Protein AF-A0A524JEM6-F1 (afdb_monomer)

Structure (mmCIF, N/CA/C/O backbone):
data_AF-A0A524JEM6-F1
#
_entry.id   AF-A0A524JEM6-F1
#
loop_
_atom_site.group_PDB
_atom_site.id
_atom_site.type_symbol
_atom_site.label_atom_id
_atom_site.label_alt_id
_atom_site.label_comp_id
_atom_site.label_asym_id
_atom_site.label_entity_id
_atom_site.label_seq_id
_atom_site.pdbx_PDB_ins_code
_atom_site.Cartn_x
_atom_site.Cartn_y
_atom_site.Cartn_z
_atom_site.occupancy
_atom_site.B_iso_or_equiv
_atom_site.auth_seq_id
_atom_site.auth_comp_id
_atom_site.auth_asym_id
_atom_site.auth_atom_id
_atom_site.pdbx_PDB_model_num
ATOM 1 N N . MET A 1 1 ? 14.450 4.740 16.822 1.00 34.38 1 MET A N 1
ATOM 2 C CA . MET A 1 1 ? 13.465 5.847 16.808 1.00 34.38 1 MET A CA 1
ATOM 3 C C . MET A 1 1 ? 12.101 5.191 16.650 1.00 34.38 1 MET A C 1
ATOM 5 O O . MET A 1 1 ? 12.092 3.988 16.485 1.00 34.38 1 MET A O 1
ATOM 9 N N . ALA A 1 2 ? 10.989 5.895 16.834 1.00 38.41 2 ALA A N 1
ATOM 10 C CA . ALA A 1 2 ? 9.664 5.333 16.546 1.00 38.41 2 ALA A CA 1
ATOM 11 C C . ALA A 1 2 ? 9.194 5.876 15.192 1.00 38.41 2 ALA A C 1
ATOM 13 O O . ALA A 1 2 ? 9.600 6.992 14.844 1.00 38.41 2 ALA A O 1
ATOM 14 N N . ALA A 1 3 ? 8.341 5.133 14.478 1.00 53.25 3 ALA A N 1
ATOM 15 C CA . ALA A 1 3 ? 7.704 5.595 13.246 1.00 53.25 3 ALA A CA 1
ATOM 16 C C . ALA A 1 3 ? 7.176 7.030 13.408 1.00 53.25 3 ALA A C 1
ATOM 18 O O . ALA A 1 3 ? 6.452 7.341 14.361 1.00 53.25 3 ALA A O 1
ATOM 19 N N . SER A 1 4 ? 7.543 7.923 12.487 1.00 54.88 4 SER A N 1
ATOM 20 C CA . SER A 1 4 ? 7.101 9.325 12.532 1.00 54.88 4 SER A CA 1
ATOM 21 C C . SER A 1 4 ? 5.617 9.492 12.166 1.00 54.88 4 SER A C 1
ATOM 23 O O . SER A 1 4 ? 5.011 10.524 12.467 1.00 54.88 4 SER A O 1
ATOM 25 N N . PHE A 1 5 ? 5.015 8.453 11.578 1.00 61.34 5 PHE A N 1
ATOM 26 C CA . PHE A 1 5 ? 3.634 8.402 11.120 1.00 61.34 5 PHE A CA 1
ATOM 27 C C . PHE A 1 5 ? 2.925 7.164 11.704 1.00 61.34 5 PHE A C 1
ATOM 29 O O . PHE A 1 5 ? 3.399 6.049 11.545 1.00 61.34 5 PHE A O 1
ATOM 36 N N . MET A 1 6 ? 1.794 7.372 12.396 1.00 70.25 6 MET A N 1
ATOM 37 C CA . MET A 1 6 ? 0.945 6.327 13.011 1.00 70.25 6 MET A CA 1
ATOM 38 C C . MET A 1 6 ? 1.686 5.313 13.923 1.00 70.25 6 MET A C 1
ATOM 40 O O . MET A 1 6 ? 1.649 4.108 13.671 1.00 70.25 6 MET A O 1
ATOM 44 N N . PRO A 1 7 ? 2.334 5.764 15.016 1.00 76.19 7 PRO A N 1
ATOM 45 C CA . PRO A 1 7 ? 3.053 4.863 15.917 1.00 76.19 7 PRO A CA 1
ATOM 46 C C . PRO A 1 7 ? 2.109 3.828 16.548 1.00 76.19 7 PRO A C 1
ATOM 48 O O . PRO A 1 7 ? 1.066 4.185 17.090 1.00 76.19 7 PRO A O 1
ATOM 51 N N . GLY A 1 8 ? 2.500 2.551 16.508 1.00 85.56 8 GLY A N 1
ATOM 52 C CA . GLY A 1 8 ? 1.722 1.436 17.066 1.00 85.56 8 GLY A CA 1
ATOM 53 C C . GLY A 1 8 ? 0.612 0.894 16.157 1.00 85.56 8 GLY A C 1
ATOM 54 O O . GLY A 1 8 ? -0.061 -0.062 16.540 1.00 85.56 8 GLY A O 1
ATOM 55 N N . VAL A 1 9 ? 0.443 1.459 14.957 1.00 92.06 9 VAL A N 1
ATOM 56 C CA . VAL A 1 9 ? -0.561 1.026 13.980 1.00 92.06 9 VAL A CA 1
ATOM 57 C C . VAL A 1 9 ? 0.072 0.092 12.952 1.00 92.06 9 VAL A C 1
ATOM 59 O O . VAL A 1 9 ? 1.096 0.401 12.350 1.00 92.06 9 VAL A O 1
ATOM 62 N N . TRP A 1 10 ? -0.569 -1.044 12.704 1.00 94.69 10 TRP A N 1
ATOM 63 C CA . TRP A 1 10 ? -0.200 -1.964 11.638 1.00 94.69 10 TRP A CA 1
ATOM 64 C C . TRP A 1 10 ? -0.613 -1.410 10.273 1.00 94.69 10 TRP A C 1
ATOM 66 O O . TRP A 1 10 ? -1.773 -1.046 10.038 1.00 94.69 10 TRP A O 1
ATOM 76 N N . VAL A 1 11 ? 0.352 -1.412 9.358 1.00 94.81 11 VAL A N 1
ATOM 77 C CA . VAL A 1 11 ? 0.222 -1.013 7.955 1.00 94.81 11 VAL A CA 1
ATOM 78 C C . VAL A 1 11 ? 0.961 -2.007 7.059 1.00 94.81 11 VAL A C 1
ATOM 80 O O . VAL A 1 11 ? 1.672 -2.886 7.546 1.00 94.81 11 VAL A O 1
ATOM 83 N N . PHE A 1 12 ? 0.776 -1.890 5.745 1.00 95.31 12 PHE A N 1
ATOM 84 C CA . PHE A 1 12 ? 1.701 -2.506 4.793 1.00 95.31 12 PHE A CA 1
ATOM 85 C C . PHE A 1 12 ? 2.968 -1.650 4.694 1.00 95.31 12 PHE A C 1
ATOM 87 O O . PHE A 1 12 ? 2.860 -0.432 4.825 1.00 95.31 12 PHE A O 1
ATOM 94 N N . ALA A 1 13 ? 4.117 -2.283 4.445 1.00 94.00 13 ALA A N 1
ATOM 95 C CA . ALA A 1 13 ? 5.377 -1.578 4.215 1.00 94.00 13 ALA A CA 1
ATOM 96 C C . ALA A 1 13 ? 5.253 -0.591 3.047 1.00 94.00 13 ALA A C 1
ATOM 98 O O . ALA A 1 13 ? 4.564 -0.881 2.055 1.00 94.00 13 ALA A O 1
ATOM 99 N N . GLY A 1 14 ? 5.906 0.559 3.163 1.00 94.06 14 GLY A N 1
ATOM 100 C CA . GLY A 1 14 ? 5.851 1.594 2.144 1.00 94.06 14 GLY A CA 1
ATOM 101 C C . GLY A 1 14 ? 6.157 2.989 2.668 1.00 94.06 14 GLY A C 1
ATOM 102 O O . GLY A 1 14 ? 5.812 3.344 3.788 1.00 94.06 14 GLY A O 1
ATOM 103 N N . GLY A 1 15 ? 6.662 3.827 1.769 1.00 93.69 15 GLY A N 1
ATOM 104 C CA . GLY A 1 15 ? 7.081 5.182 2.084 1.00 93.69 15 GLY A CA 1
ATOM 105 C C . GLY A 1 15 ? 6.940 6.134 0.902 1.00 93.69 15 GLY A C 1
ATOM 106 O O . GLY A 1 15 ? 6.074 5.980 0.030 1.00 93.69 15 GLY A O 1
ATOM 107 N N . VAL A 1 16 ? 7.754 7.183 0.920 1.00 95.88 16 VAL A N 1
ATOM 108 C CA . VAL A 1 16 ? 7.733 8.238 -0.096 1.00 95.88 16 VAL A CA 1
ATOM 109 C C . VAL A 1 16 ? 8.520 7.813 -1.334 1.00 95.88 16 VAL A C 1
ATOM 111 O O . VAL A 1 16 ? 9.469 7.044 -1.257 1.00 95.88 16 VAL A O 1
ATOM 114 N N . VAL A 1 17 ? 8.118 8.322 -2.499 1.00 98.00 17 VAL A N 1
ATOM 115 C CA . VAL A 1 17 ? 8.918 8.165 -3.719 1.00 98.00 17 VAL A CA 1
ATOM 116 C C . VAL A 1 17 ? 10.091 9.137 -3.647 1.00 98.00 17 VAL A C 1
ATOM 118 O O . VAL A 1 17 ? 9.886 10.356 -3.668 1.00 98.00 17 VAL A O 1
ATOM 121 N N . ASP A 1 18 ? 11.301 8.597 -3.600 1.00 98.06 18 ASP A N 1
ATOM 122 C CA . ASP A 1 18 ? 12.529 9.368 -3.468 1.00 98.06 18 ASP A CA 1
ATOM 123 C C . ASP A 1 18 ? 13.088 9.812 -4.832 1.00 98.06 18 ASP A C 1
ATOM 125 O O . ASP A 1 18 ? 12.753 9.242 -5.881 1.00 98.06 18 ASP A O 1
ATOM 129 N N . PRO A 1 19 ? 13.962 10.839 -4.870 1.00 98.25 19 PRO A N 1
ATOM 130 C CA . PRO A 1 19 ? 14.626 11.268 -6.101 1.00 98.25 19 PRO A CA 1
ATOM 131 C C . PRO A 1 19 ? 15.351 10.132 -6.837 1.00 98.25 19 PRO A C 1
ATOM 133 O O . PRO A 1 19 ? 15.393 10.123 -8.070 1.00 98.25 19 PRO A O 1
ATOM 136 N N . GLU A 1 20 ? 15.906 9.174 -6.099 1.00 97.94 20 GLU A N 1
ATOM 137 C CA . GLU A 1 20 ? 16.569 7.978 -6.608 1.00 97.94 20 GLU A CA 1
ATOM 138 C C . GLU A 1 20 ? 15.591 7.051 -7.343 1.00 97.94 20 GLU A C 1
ATOM 140 O O . GLU A 1 20 ? 15.919 6.562 -8.428 1.00 97.94 20 GLU A O 1
ATOM 145 N N . ASP A 1 21 ? 14.373 6.878 -6.821 1.00 98.31 21 ASP A N 1
ATOM 146 C CA . ASP A 1 21 ? 13.321 6.084 -7.465 1.00 98.31 21 ASP A C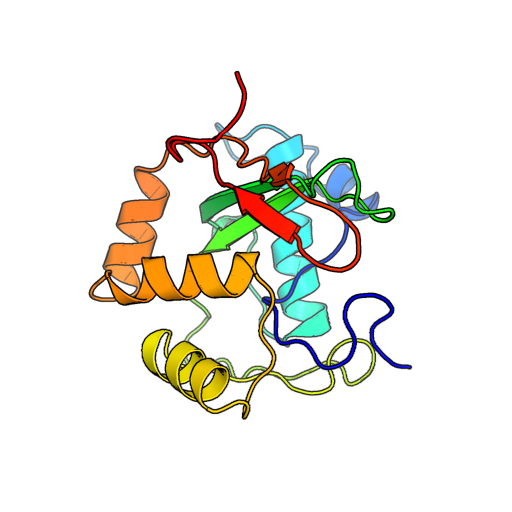A 1
ATOM 147 C C . ASP A 1 21 ? 12.879 6.742 -8.780 1.00 98.31 21 ASP A C 1
ATOM 149 O O . ASP A 1 21 ? 12.715 6.078 -9.807 1.00 98.31 21 ASP A O 1
ATOM 153 N N . ILE A 1 22 ? 12.758 8.075 -8.776 1.00 98.06 22 ILE A N 1
ATOM 154 C 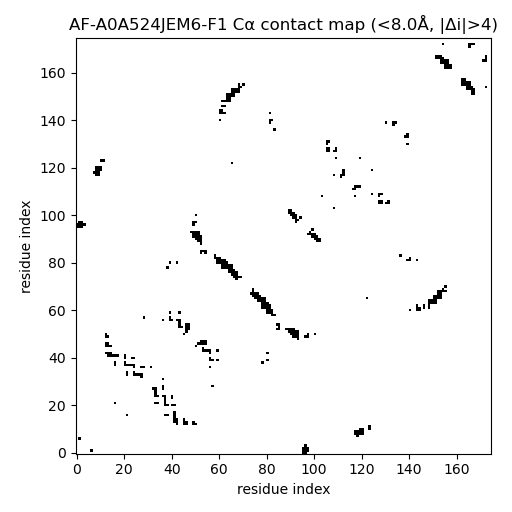CA . ILE A 1 22 ? 12.429 8.874 -9.965 1.00 98.06 22 ILE A CA 1
ATOM 155 C C . ILE A 1 22 ? 13.537 8.760 -11.017 1.00 98.06 22 ILE A C 1
ATOM 157 O O . ILE A 1 22 ? 13.256 8.575 -12.203 1.00 98.06 22 ILE A O 1
ATOM 161 N N . ALA A 1 23 ? 14.804 8.853 -10.607 1.00 97.31 23 ALA A N 1
ATOM 162 C CA . ALA A 1 23 ? 15.942 8.710 -11.511 1.00 97.31 23 ALA A CA 1
ATOM 163 C C . ALA A 1 23 ? 16.017 7.292 -12.109 1.00 97.31 23 ALA A C 1
ATOM 165 O O . ALA A 1 23 ? 16.244 7.130 -13.317 1.00 97.31 23 ALA A O 1
ATOM 166 N N . GLY A 1 24 ? 15.763 6.272 -11.282 1.00 96.19 24 GLY A N 1
ATOM 167 C CA . GLY A 1 24 ? 15.652 4.872 -11.691 1.00 96.19 24 GLY A CA 1
ATOM 168 C C . GLY A 1 24 ? 14.492 4.605 -12.653 1.00 96.19 24 GLY A C 1
ATOM 169 O O . GLY A 1 24 ? 14.534 3.640 -13.417 1.00 96.19 24 GLY A O 1
ATOM 170 N N . ALA A 1 25 ? 13.494 5.491 -12.691 1.00 97.19 25 ALA A N 1
ATOM 171 C CA . ALA A 1 25 ? 12.321 5.349 -13.540 1.00 97.19 25 ALA A CA 1
ATOM 172 C C . ALA A 1 25 ? 12.466 5.916 -14.968 1.00 97.19 25 ALA A C 1
ATOM 174 O O . ALA A 1 25 ? 11.483 5.992 -15.706 1.00 97.19 25 ALA A O 1
ATOM 175 N N . SER A 1 26 ? 13.678 6.307 -15.375 1.00 95.19 26 SER A N 1
ATOM 176 C CA . SER A 1 26 ? 13.947 6.943 -16.677 1.00 95.19 26 SER A CA 1
ATOM 177 C C . SER A 1 26 ? 13.724 6.048 -17.908 1.00 95.19 26 SER A C 1
ATOM 179 O O . SER A 1 26 ? 13.507 6.578 -18.998 1.00 95.19 26 SER A O 1
ATOM 181 N N . ASP A 1 27 ? 13.733 4.722 -17.745 1.00 94.19 27 ASP A N 1
ATOM 182 C CA . ASP A 1 27 ? 13.433 3.738 -18.798 1.00 94.19 27 ASP A CA 1
ATOM 183 C C . ASP A 1 27 ? 12.423 2.692 -18.282 1.00 94.19 27 ASP A C 1
ATOM 185 O O . ASP A 1 27 ? 12.812 1.615 -17.816 1.00 94.19 27 ASP A O 1
ATOM 189 N N . PRO A 1 28 ? 11.115 3.017 -18.260 1.00 96.56 28 PRO A N 1
ATOM 190 C CA . PRO A 1 28 ? 10.107 2.125 -17.707 1.00 96.56 28 PRO A CA 1
ATOM 191 C C . PRO A 1 28 ? 9.827 0.922 -18.624 1.00 96.56 28 PRO A C 1
ATOM 193 O O . PRO A 1 28 ? 9.929 1.022 -19.853 1.00 96.56 28 PRO A O 1
ATOM 196 N N . PRO A 1 29 ? 9.379 -0.220 -18.064 1.00 96.06 29 PRO A N 1
ATOM 197 C CA . PRO A 1 29 ? 8.867 -1.326 -18.860 1.00 96.06 29 PRO A CA 1
ATOM 198 C C . PRO A 1 29 ? 7.774 -0.864 -19.829 1.00 96.06 29 PRO A C 1
ATOM 200 O O . PRO A 1 29 ? 6.956 0.003 -19.516 1.00 96.06 29 PRO A O 1
ATOM 203 N N . ARG A 1 30 ? 7.721 -1.484 -21.013 1.00 95.19 30 ARG A N 1
ATOM 204 C CA . ARG A 1 30 ? 6.749 -1.136 -22.060 1.00 95.19 30 ARG A CA 1
ATOM 205 C C . ARG A 1 30 ? 5.322 -1.074 -21.500 1.00 95.19 30 ARG A C 1
ATOM 207 O O . ARG A 1 30 ? 4.805 -2.074 -21.011 1.00 95.19 30 ARG A O 1
ATOM 214 N N . GLY A 1 31 ? 4.664 0.065 -21.708 1.00 91.69 31 GLY A N 1
ATOM 215 C CA . GLY A 1 31 ? 3.269 0.280 -21.316 1.00 91.69 31 GLY A CA 1
ATOM 216 C C . GLY A 1 31 ? 3.083 0.778 -19.883 1.00 91.69 31 GLY A C 1
ATOM 217 O O . GLY A 1 31 ? 1.940 0.909 -19.457 1.00 91.69 31 GLY A O 1
ATOM 218 N N . LEU A 1 32 ? 4.168 1.061 -19.157 1.00 94.44 32 LEU A N 1
ATOM 219 C CA . LEU A 1 32 ? 4.128 1.784 -17.891 1.00 94.44 32 LEU A CA 1
ATOM 220 C C . LEU A 1 32 ? 4.626 3.214 -18.083 1.00 94.44 32 LEU A C 1
ATOM 222 O O . LEU A 1 32 ? 5.628 3.455 -18.754 1.00 94.44 32 LEU A O 1
ATOM 226 N N . GLU A 1 33 ? 3.923 4.153 -17.460 1.00 96.31 33 GLU A N 1
ATOM 227 C CA . GLU A 1 33 ? 4.371 5.538 -17.365 1.00 96.31 33 GLU A CA 1
ATOM 228 C C . GLU A 1 33 ? 5.525 5.649 -16.352 1.00 96.31 33 GLU A C 1
ATOM 230 O O . GLU A 1 33 ? 5.511 4.929 -15.347 1.00 96.31 33 GLU A O 1
ATOM 235 N N . PRO A 1 34 ? 6.495 6.565 -16.550 1.00 97.56 34 PRO A N 1
ATOM 236 C CA . PRO A 1 34 ? 7.618 6.754 -15.624 1.00 97.56 34 PRO A CA 1
ATOM 237 C C . PRO A 1 34 ? 7.183 6.988 -14.174 1.00 97.56 34 PRO A C 1
ATOM 239 O O . PRO A 1 34 ? 7.797 6.479 -13.246 1.00 97.56 34 PRO A O 1
ATOM 242 N N . ASP A 1 35 ? 6.087 7.717 -13.977 1.00 97.12 35 ASP A N 1
ATOM 243 C CA . ASP A 1 35 ? 5.538 8.002 -12.653 1.00 97.12 35 ASP A CA 1
ATOM 244 C C . ASP A 1 35 ? 5.046 6.729 -11.936 1.00 97.12 35 ASP A C 1
ATOM 246 O O . ASP A 1 35 ? 5.416 6.477 -10.793 1.00 97.12 35 ASP A O 1
ATOM 250 N N . GLU A 1 36 ? 4.287 5.867 -12.617 1.00 97.25 36 GLU A N 1
ATOM 251 C CA . GLU A 1 36 ? 3.892 4.557 -12.077 1.00 97.25 36 GLU A CA 1
ATOM 252 C C . GLU A 1 36 ? 5.108 3.669 -11.804 1.00 97.25 36 GLU A C 1
ATOM 254 O O . GLU A 1 36 ? 5.149 2.946 -10.808 1.00 97.25 36 GLU A O 1
ATOM 259 N N . TRP A 1 37 ? 6.116 3.736 -12.669 1.00 98.25 37 TRP A N 1
ATOM 260 C CA . TRP A 1 37 ? 7.329 2.956 -12.494 1.00 98.25 37 TRP A CA 1
ATOM 261 C C . TRP A 1 37 ? 8.148 3.407 -11.277 1.00 98.25 37 TRP A C 1
ATOM 263 O O . TRP A 1 37 ? 8.567 2.555 -10.496 1.00 98.25 37 TRP A O 1
ATOM 273 N N . ALA A 1 38 ? 8.275 4.715 -11.041 1.00 98.50 38 ALA A N 1
ATOM 274 C CA . ALA A 1 38 ? 8.920 5.261 -9.846 1.00 98.50 38 ALA A CA 1
ATOM 275 C C . ALA A 1 38 ? 8.225 4.790 -8.559 1.00 98.50 38 ALA A C 1
ATOM 277 O O . ALA A 1 38 ? 8.890 4.358 -7.623 1.00 98.50 38 ALA A O 1
ATOM 278 N N . HIS A 1 39 ? 6.888 4.772 -8.532 1.00 98.50 39 HIS A N 1
ATOM 279 C CA . HIS A 1 39 ? 6.151 4.284 -7.362 1.00 98.50 39 HIS A CA 1
ATOM 280 C C . HIS A 1 39 ? 6.340 2.780 -7.118 1.00 98.50 39 HIS A C 1
ATOM 282 O O . HIS A 1 39 ? 6.300 2.342 -5.971 1.00 98.50 39 HIS A O 1
ATOM 288 N N . ARG A 1 40 ? 6.533 1.970 -8.167 1.00 98.50 40 ARG A N 1
ATOM 289 C CA . ARG A 1 40 ? 6.864 0.547 -7.993 1.00 98.50 40 ARG A CA 1
ATOM 290 C C . ARG A 1 40 ? 8.289 0.348 -7.497 1.00 98.50 40 ARG A C 1
ATOM 292 O O . ARG A 1 40 ? 8.509 -0.556 -6.699 1.00 98.50 40 ARG A O 1
ATOM 299 N N . ILE A 1 41 ? 9.239 1.159 -7.967 1.00 98.62 41 ILE A N 1
ATOM 300 C CA . ILE A 1 41 ? 10.616 1.133 -7.459 1.00 98.62 41 ILE A CA 1
ATOM 301 C C . ILE A 1 41 ? 10.605 1.468 -5.966 1.00 98.62 41 ILE A C 1
ATOM 303 O O . ILE A 1 41 ? 11.095 0.660 -5.184 1.00 98.62 41 ILE A O 1
ATOM 307 N N . ALA A 1 42 ? 9.939 2.562 -5.583 1.00 98.56 42 ALA A N 1
ATOM 308 C CA . ALA A 1 42 ? 9.769 2.953 -4.187 1.00 98.56 42 ALA A CA 1
ATOM 309 C C . ALA A 1 42 ? 9.116 1.832 -3.364 1.00 98.56 42 ALA A C 1
ATOM 311 O O . ALA A 1 42 ? 9.683 1.372 -2.386 1.00 98.56 42 ALA A O 1
ATOM 312 N N . GLY A 1 43 ? 7.968 1.298 -3.799 1.00 98.19 43 GLY A N 1
ATOM 313 C CA . GLY A 1 43 ?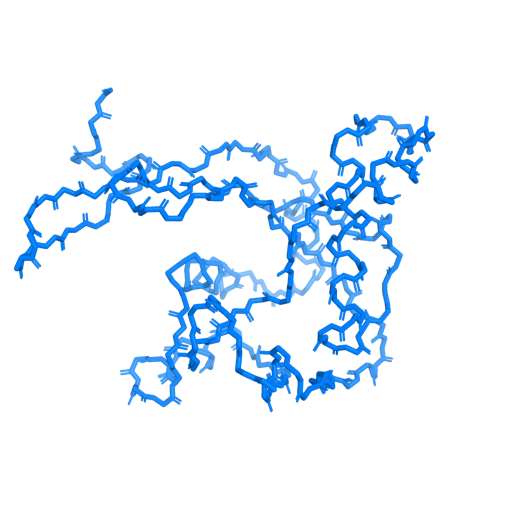 7.275 0.239 -3.057 1.00 98.19 43 GLY A CA 1
ATOM 314 C C . GLY A 1 43 ? 8.097 -1.045 -2.876 1.00 98.19 43 GLY A C 1
ATOM 315 O O . GLY A 1 43 ? 7.967 -1.715 -1.856 1.00 98.19 43 GLY A O 1
ATOM 316 N N . ALA A 1 44 ? 8.945 -1.397 -3.845 1.00 98.31 44 ALA A N 1
ATOM 317 C CA . ALA A 1 44 ? 9.849 -2.538 -3.721 1.00 98.31 44 ALA A CA 1
ATOM 318 C C . ALA A 1 44 ? 11.025 -2.249 -2.776 1.00 98.31 44 ALA A C 1
ATOM 320 O O . ALA A 1 44 ? 11.374 -3.117 -1.979 1.00 98.31 44 ALA A O 1
ATOM 321 N N . ARG A 1 45 ? 11.607 -1.044 -2.858 1.00 98.19 45 ARG A N 1
ATOM 322 C CA . ARG A 1 45 ? 12.677 -0.577 -1.968 1.00 98.19 45 ARG A CA 1
ATOM 323 C C . ARG A 1 45 ? 12.206 -0.578 -0.515 1.00 98.19 45 ARG A C 1
ATOM 325 O O . ARG A 1 45 ? 12.817 -1.246 0.307 1.00 98.19 45 ARG A O 1
ATOM 332 N N . GLU A 1 46 ? 11.085 0.078 -0.238 1.00 97.31 46 GLU A N 1
ATOM 333 C CA . GLU A 1 46 ? 10.513 0.202 1.110 1.00 97.31 46 GLU A CA 1
ATOM 334 C C . GLU A 1 46 ? 10.155 -1.167 1.704 1.00 97.31 46 GLU A C 1
ATOM 336 O O . GLU A 1 46 ? 10.410 -1.440 2.871 1.00 97.31 46 GLU A O 1
ATOM 341 N N . LEU A 1 47 ? 9.633 -2.097 0.892 1.00 96.62 47 LEU A N 1
ATOM 342 C CA . LEU A 1 47 ? 9.373 -3.464 1.353 1.00 96.62 47 LEU A CA 1
ATOM 343 C C . LEU A 1 47 ? 10.660 -4.204 1.771 1.00 96.62 47 LEU A C 1
ATOM 345 O O . LEU A 1 47 ? 10.629 -5.004 2.713 1.00 96.62 47 LEU A O 1
ATOM 349 N N . GLY A 1 48 ? 11.770 -3.960 1.073 1.00 96.38 48 GLY A N 1
ATOM 350 C CA . GLY A 1 48 ? 13.085 -4.488 1.433 1.00 96.38 48 GLY A CA 1
ATOM 351 C C . GLY A 1 48 ? 13.636 -3.836 2.700 1.00 96.38 48 GLY A C 1
ATOM 352 O O . GLY A 1 48 ? 14.050 -4.543 3.617 1.00 96.38 48 GLY A O 1
ATOM 353 N N . GLU A 1 49 ? 13.587 -2.504 2.768 1.00 94.94 49 GLU A N 1
ATOM 354 C CA . GLU A 1 49 ? 14.114 -1.697 3.873 1.00 94.94 49 GLU A CA 1
ATOM 355 C C . GLU A 1 49 ? 13.357 -1.946 5.183 1.00 94.94 49 GLU A C 1
ATOM 357 O O . GLU A 1 49 ? 13.990 -2.247 6.192 1.00 94.94 49 GLU A O 1
ATOM 362 N N . GLU A 1 50 ? 12.024 -1.892 5.162 1.00 92.44 50 GLU A N 1
ATOM 363 C CA . GLU A 1 50 ? 11.185 -1.970 6.363 1.00 92.44 50 GLU A CA 1
ATOM 364 C C . GLU A 1 50 ? 10.771 -3.403 6.728 1.00 92.44 50 GLU A C 1
ATOM 366 O O . GLU A 1 50 ? 10.574 -3.721 7.902 1.00 92.44 50 GLU A O 1
ATOM 371 N N . GLY A 1 51 ? 10.577 -4.257 5.716 1.00 92.50 51 GLY A N 1
ATOM 372 C CA . GLY A 1 51 ? 9.979 -5.586 5.862 1.00 92.50 51 GLY A CA 1
ATOM 373 C C . GLY A 1 51 ? 10.922 -6.757 5.592 1.00 92.50 51 GLY A C 1
ATOM 374 O O . GLY A 1 51 ? 10.509 -7.909 5.770 1.00 92.50 51 GLY A O 1
ATOM 375 N N . GLY A 1 52 ? 12.152 -6.498 5.136 1.00 94.56 52 GLY A N 1
ATOM 376 C CA . GLY A 1 52 ? 13.155 -7.522 4.833 1.00 94.56 52 GLY A CA 1
ATOM 377 C C . GLY A 1 52 ? 12.804 -8.415 3.637 1.00 94.56 52 GLY A C 1
ATOM 378 O O . GLY A 1 52 ? 13.352 -9.513 3.498 1.00 94.56 52 GLY A O 1
ATOM 379 N N . ILE A 1 53 ? 11.861 -7.998 2.782 1.00 96.06 53 ILE A N 1
ATOM 380 C CA . ILE A 1 53 ? 11.402 -8.793 1.636 1.00 96.06 53 ILE A CA 1
ATOM 381 C C . ILE A 1 53 ? 11.836 -8.129 0.332 1.00 96.06 53 ILE A C 1
ATOM 383 O O . ILE A 1 53 ? 11.212 -7.199 -0.166 1.00 96.06 53 ILE A O 1
ATOM 387 N N . GLU A 1 54 ? 12.867 -8.701 -0.279 1.00 96.44 54 GLU A N 1
ATOM 388 C CA . GLU A 1 54 ? 13.343 -8.279 -1.593 1.00 96.44 54 GLU A CA 1
ATOM 389 C C . GLU A 1 54 ? 12.406 -8.751 -2.708 1.00 96.44 54 GLU A C 1
ATOM 391 O O . GLU A 1 54 ? 12.161 -9.952 -2.883 1.00 96.44 54 GLU A O 1
ATOM 396 N N . ILE A 1 55 ? 11.917 -7.807 -3.510 1.00 96.81 55 ILE A N 1
ATOM 397 C CA . ILE A 1 55 ? 11.095 -8.097 -4.681 1.00 96.81 55 ILE A CA 1
ATOM 398 C C . ILE A 1 55 ? 11.456 -7.182 -5.848 1.00 96.81 55 ILE A C 1
ATOM 400 O O . ILE A 1 55 ? 11.766 -6.009 -5.673 1.00 96.81 55 ILE A O 1
ATOM 404 N N . ALA A 1 56 ? 11.403 -7.705 -7.074 1.00 97.50 56 ALA A N 1
ATOM 405 C CA . ALA A 1 56 ? 11.605 -6.861 -8.242 1.00 97.50 56 ALA A CA 1
ATOM 406 C C . ALA A 1 56 ? 10.391 -5.927 -8.434 1.00 97.50 56 ALA A C 1
ATOM 408 O O . ALA A 1 56 ? 9.253 -6.409 -8.411 1.00 97.50 56 ALA A O 1
ATOM 409 N N . PRO A 1 57 ? 10.585 -4.628 -8.735 1.00 98.00 57 PRO A N 1
ATOM 410 C CA . PRO A 1 57 ? 9.475 -3.703 -8.987 1.00 98.00 57 PRO A CA 1
ATOM 411 C C . PRO A 1 57 ? 8.553 -4.154 -10.138 1.00 98.00 57 PRO A C 1
ATOM 413 O O . PRO A 1 57 ? 7.371 -3.810 -10.188 1.00 98.00 57 PRO A O 1
ATOM 416 N N . THR A 1 58 ? 9.066 -4.977 -11.063 1.00 97.12 58 THR A N 1
ATOM 417 C CA . THR A 1 58 ? 8.287 -5.604 -12.142 1.00 97.12 58 THR A CA 1
ATOM 418 C C . THR A 1 58 ? 7.281 -6.644 -11.662 1.00 97.12 58 THR A C 1
ATOM 420 O O . THR A 1 58 ? 6.394 -6.992 -12.436 1.00 97.12 58 THR A O 1
ATOM 423 N N . GLU A 1 59 ? 7.382 -7.151 -10.433 1.00 97.25 59 GLU A N 1
ATOM 424 C CA . GLU A 1 59 ? 6.436 -8.113 -9.846 1.00 97.25 59 GLU A CA 1
ATOM 425 C C . GLU A 1 59 ? 5.259 -7.428 -9.148 1.00 97.25 59 GLU A C 1
ATOM 427 O O . GLU A 1 59 ? 4.197 -8.032 -8.994 1.00 97.25 59 GLU A O 1
ATOM 432 N N . LEU A 1 60 ? 5.395 -6.144 -8.810 1.00 97.94 60 LEU A N 1
ATOM 433 C CA . LEU A 1 60 ? 4.312 -5.364 -8.227 1.00 97.94 60 LEU A CA 1
ATOM 434 C C . LEU A 1 60 ? 3.182 -5.159 -9.246 1.00 97.94 60 LEU A C 1
ATOM 436 O O . LEU A 1 60 ? 3.406 -4.830 -10.419 1.00 97.94 60 LEU A O 1
ATOM 440 N N . ARG A 1 61 ? 1.941 -5.383 -8.811 1.00 97.69 61 ARG A N 1
ATOM 441 C CA . ARG A 1 61 ? 0.714 -5.127 -9.580 1.00 97.69 61 ARG A CA 1
ATOM 442 C C . ARG A 1 61 ? -0.122 -4.097 -8.840 1.00 97.69 61 ARG A C 1
ATOM 444 O O . ARG A 1 61 ? -0.369 -4.264 -7.650 1.00 97.69 61 ARG A O 1
ATOM 451 N N . ALA A 1 62 ? -0.545 -3.044 -9.534 1.00 97.81 62 ALA A N 1
ATOM 452 C CA . ALA A 1 62 ? -1.366 -1.994 -8.940 1.00 97.81 62 ALA A CA 1
ATOM 453 C C . ALA A 1 62 ? -2.677 -2.582 -8.393 1.00 97.81 62 ALA A C 1
ATOM 455 O O . ALA A 1 62 ? -3.339 -3.376 -9.063 1.00 97.81 62 ALA A O 1
ATOM 456 N N . TRP A 1 63 ? -3.033 -2.197 -7.170 1.00 98.25 63 TRP A N 1
ATOM 457 C CA . TRP A 1 63 ? -4.234 -2.678 -6.488 1.00 98.25 63 TRP A CA 1
ATOM 458 C C . TRP A 1 63 ? -5.240 -1.561 -6.239 1.00 98.25 63 TRP A C 1
ATOM 460 O O . TRP A 1 63 ? -6.417 -1.700 -6.557 1.00 98.25 63 TRP A O 1
ATOM 470 N N . SER A 1 64 ? -4.777 -0.441 -5.687 1.00 97.88 64 SER A N 1
ATOM 471 C CA . SER A 1 64 ? -5.619 0.724 -5.408 1.00 97.88 64 SER A CA 1
ATOM 472 C C . SER A 1 64 ? -4.770 1.985 -5.255 1.00 97.88 64 SER A C 1
ATOM 474 O O . SER A 1 64 ? -3.557 1.894 -5.060 1.00 97.88 64 SER A O 1
ATOM 476 N N . ARG A 1 65 ? -5.404 3.155 -5.303 1.00 97.62 65 ARG A N 1
ATOM 477 C CA . ARG A 1 65 ? -4.771 4.447 -5.034 1.00 97.62 65 ARG A CA 1
ATOM 478 C C . ARG A 1 65 ? -5.640 5.212 -4.049 1.00 97.62 65 ARG A C 1
ATOM 480 O O . ARG A 1 65 ? -6.809 5.424 -4.340 1.00 97.62 65 ARG A O 1
ATOM 487 N N . TRP A 1 66 ? -5.097 5.599 -2.902 1.00 96.62 66 TRP A N 1
ATOM 488 C CA . TRP A 1 66 ? -5.823 6.300 -1.845 1.00 96.62 66 TRP A CA 1
ATOM 489 C C . TRP A 1 66 ? -5.228 7.680 -1.628 1.00 96.62 66 TRP A C 1
ATOM 491 O O . TRP A 1 66 ? -4.028 7.816 -1.405 1.00 96.62 66 TRP A O 1
ATOM 501 N N . ILE A 1 67 ? -6.078 8.700 -1.643 1.00 95.38 67 ILE A N 1
ATOM 502 C CA . ILE A 1 67 ? -5.682 10.077 -1.373 1.00 95.38 67 ILE A CA 1
ATOM 503 C C . ILE A 1 67 ? -6.214 10.464 -0.001 1.00 95.38 67 ILE A C 1
ATOM 505 O O . ILE A 1 67 ? -7.421 10.420 0.236 1.00 95.38 67 ILE A O 1
ATOM 509 N N . THR A 1 68 ? -5.332 10.880 0.906 1.00 90.25 68 THR A N 1
ATOM 510 C CA . THR A 1 68 ? -5.741 11.307 2.246 1.00 90.25 68 THR A CA 1
ATOM 511 C C . THR A 1 68 ? -6.720 12.496 2.165 1.00 90.25 68 THR A C 1
ATOM 513 O O . THR A 1 68 ? -6.455 13.461 1.422 1.00 90.25 68 THR A O 1
ATOM 516 N N . PRO A 1 69 ? -7.832 12.468 2.931 1.00 86.69 69 PRO A N 1
ATOM 517 C CA . PRO A 1 69 ? -8.825 13.540 2.939 1.00 86.69 69 PRO A CA 1
ATOM 518 C C . PRO A 1 69 ? -8.220 14.910 3.265 1.00 86.69 69 PRO A C 1
ATOM 520 O O . PRO A 1 69 ? -7.303 15.022 4.073 1.00 86.69 69 PRO A O 1
ATOM 523 N N . GLU A 1 70 ? -8.773 15.968 2.670 1.00 86.12 70 GLU A N 1
ATOM 524 C CA . GLU A 1 70 ? -8.306 17.356 2.841 1.00 86.12 70 GLU A CA 1
ATOM 525 C C . GLU A 1 70 ? -8.198 17.852 4.297 1.00 86.12 70 GLU A C 1
ATOM 527 O O . GLU A 1 70 ? -7.247 18.580 4.577 1.00 86.12 70 GLU A O 1
ATOM 532 N N . PRO A 1 71 ? -9.097 17.483 5.238 1.00 82.69 71 PRO A N 1
ATOM 533 C CA . PRO A 1 71 ? -8.995 17.946 6.625 1.00 82.69 71 PRO A CA 1
ATOM 534 C C . PRO A 1 71 ? -7.802 17.374 7.405 1.00 82.69 71 PRO A C 1
ATOM 536 O O . PRO A 1 71 ? -7.489 17.878 8.485 1.00 82.69 71 PRO A O 1
ATOM 539 N N . VAL A 1 72 ? -7.157 16.314 6.907 1.00 81.06 72 VAL A N 1
ATOM 540 C CA . VAL A 1 72 ? -6.021 15.677 7.582 1.00 81.06 72 VAL A CA 1
ATOM 541 C C . VAL A 1 72 ? -4.744 16.476 7.277 1.00 81.06 72 VAL A C 1
ATOM 543 O O . VAL A 1 72 ? -4.441 16.684 6.102 1.00 81.06 72 VAL A O 1
ATOM 546 N N . PRO A 1 73 ? -3.971 16.922 8.291 1.00 81.50 73 PRO A N 1
ATOM 547 C CA . PRO A 1 73 ? -2.814 17.796 8.067 1.00 81.50 73 PRO A CA 1
ATOM 548 C C . PRO A 1 73 ? -1.720 17.187 7.182 1.00 81.50 73 PRO A C 1
ATOM 550 O O .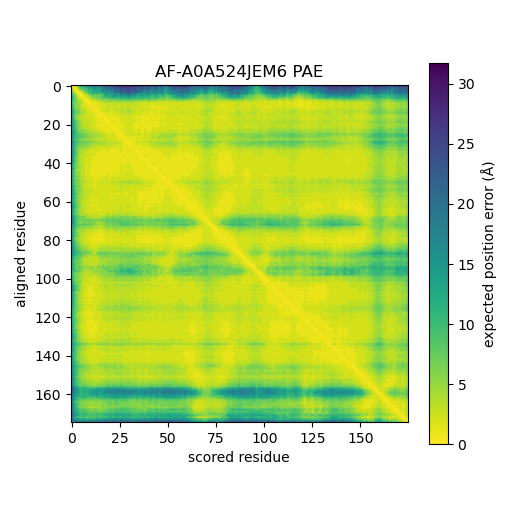 PRO A 1 73 ? -1.174 17.871 6.319 1.00 81.50 73 PRO A O 1
ATOM 553 N N . ALA A 1 74 ? -1.400 15.909 7.399 1.00 85.06 74 ALA A N 1
ATOM 554 C CA . ALA A 1 74 ? -0.484 15.153 6.554 1.00 85.06 74 ALA A CA 1
ATOM 555 C C . ALA A 1 74 ? -1.293 14.450 5.464 1.00 85.06 74 ALA A C 1
ATOM 557 O O . ALA A 1 74 ? -2.190 13.665 5.772 1.00 85.06 74 ALA A O 1
ATOM 558 N N . ARG A 1 75 ? -0.992 14.754 4.200 1.00 90.44 75 ARG A N 1
ATOM 559 C CA . ARG A 1 75 ? -1.717 14.212 3.051 1.00 90.44 75 ARG A CA 1
ATOM 560 C C . ARG A 1 75 ? -0.792 13.414 2.158 1.00 90.44 75 ARG A C 1
ATOM 562 O O . ARG A 1 75 ? 0.265 13.904 1.774 1.00 90.44 75 ARG A O 1
ATOM 569 N N . PHE A 1 76 ? -1.254 12.234 1.778 1.00 92.50 76 PHE A N 1
ATOM 570 C CA . PHE A 1 76 ? -0.558 11.325 0.887 1.00 92.50 76 PHE A CA 1
ATOM 571 C C . PHE A 1 76 ? -1.459 10.948 -0.284 1.00 92.50 76 PHE A C 1
ATOM 573 O O . PHE A 1 76 ? -2.685 10.932 -0.167 1.00 92.50 76 PHE A O 1
ATOM 580 N N . ASP A 1 77 ? -0.827 10.668 -1.416 1.00 95.88 77 ASP A N 1
ATOM 581 C CA . ASP A 1 77 ? -1.436 10.066 -2.596 1.00 95.88 77 ASP A CA 1
ATOM 582 C C . ASP A 1 77 ? -0.791 8.691 -2.784 1.00 95.88 77 ASP A C 1
ATOM 584 O O . ASP A 1 77 ? 0.198 8.522 -3.495 1.00 95.88 77 ASP A O 1
ATOM 588 N N . THR A 1 78 ? -1.280 7.729 -2.010 1.00 96.50 78 THR A N 1
ATOM 589 C CA . THR A 1 78 ? -0.629 6.438 -1.807 1.00 96.50 78 THR A CA 1
ATOM 590 C C . THR A 1 78 ? -1.111 5.436 -2.845 1.00 96.50 78 THR A C 1
ATOM 592 O O . THR A 1 78 ? -2.314 5.204 -2.985 1.00 96.50 78 THR A O 1
ATOM 595 N N . ARG A 1 79 ? -0.178 4.777 -3.536 1.00 98.19 79 ARG A N 1
ATOM 596 C CA . ARG A 1 79 ? -0.471 3.630 -4.407 1.00 98.19 79 ARG A CA 1
ATOM 597 C C . ARG A 1 79 ? -0.163 2.337 -3.677 1.00 98.19 79 ARG A C 1
ATOM 599 O O . ARG A 1 79 ? 0.930 2.165 -3.155 1.00 98.19 79 ARG A O 1
ATOM 606 N N . PHE A 1 80 ? -1.125 1.427 -3.682 1.00 98.44 80 PHE A N 1
ATOM 607 C CA . PHE A 1 80 ? -0.986 0.100 -3.102 1.00 98.44 80 PHE A CA 1
ATOM 608 C C . PHE A 1 80 ? -0.766 -0.925 -4.200 1.00 98.44 80 PHE A C 1
ATOM 610 O O . PHE A 1 80 ? -1.424 -0.887 -5.247 1.00 98.44 80 PHE A O 1
ATOM 617 N N . TYR A 1 81 ? 0.110 -1.878 -3.911 1.00 98.56 81 TYR A N 1
ATOM 618 C CA . TYR A 1 81 ? 0.475 -2.953 -4.816 1.00 98.56 81 TYR A CA 1
ATOM 619 C C . TYR A 1 81 ? 0.261 -4.311 -4.161 1.00 98.56 81 TYR A C 1
ATOM 621 O O . TYR A 1 81 ? 0.325 -4.450 -2.943 1.00 98.56 81 TYR A O 1
ATOM 629 N N . VAL A 1 82 ? 0.045 -5.324 -4.992 1.00 98.44 82 VAL A N 1
ATOM 630 C CA . VAL A 1 82 ? 0.088 -6.732 -4.594 1.00 98.44 82 VAL A CA 1
ATOM 631 C C . VAL A 1 82 ? 1.160 -7.457 -5.390 1.00 98.44 82 VAL A C 1
ATOM 633 O O . VAL A 1 82 ? 1.399 -7.148 -6.561 1.00 98.44 82 VAL A O 1
ATOM 636 N N . ALA A 1 83 ? 1.787 -8.442 -4.757 1.00 97.56 83 ALA A N 1
ATOM 637 C CA . ALA A 1 83 ? 2.747 -9.333 -5.385 1.00 97.56 83 ALA A CA 1
ATOM 638 C C . ALA A 1 83 ? 2.830 -10.664 -4.628 1.00 97.56 83 ALA A C 1
ATOM 640 O O . ALA A 1 83 ? 2.360 -10.780 -3.494 1.00 97.56 83 ALA A O 1
ATOM 641 N N . LEU A 1 84 ? 3.436 -11.671 -5.256 1.00 96.88 84 LEU A N 1
ATOM 642 C CA . LEU A 1 84 ? 3.846 -12.882 -4.553 1.00 96.88 84 LEU A CA 1
ATOM 643 C C . LEU A 1 84 ? 5.217 -12.643 -3.931 1.00 96.88 84 LEU A C 1
ATOM 645 O O . LEU A 1 84 ? 6.179 -12.377 -4.649 1.00 96.88 84 LEU A O 1
ATOM 649 N N . ALA A 1 85 ? 5.306 -12.774 -2.611 1.00 94.31 85 ALA A N 1
ATOM 650 C CA . ALA A 1 85 ? 6.599 -12.793 -1.948 1.00 94.31 85 ALA A CA 1
ATOM 651 C C . ALA A 1 85 ? 7.415 -14.018 -2.398 1.00 94.31 85 ALA A C 1
ATOM 653 O O . ALA A 1 85 ? 6.829 -15.074 -2.685 1.00 94.31 85 ALA A O 1
ATOM 654 N N . PRO A 1 86 ? 8.756 -13.912 -2.436 1.00 93.44 86 PRO A N 1
ATOM 655 C CA . PRO A 1 86 ? 9.606 -15.067 -2.667 1.00 93.44 86 PRO A CA 1
ATOM 656 C C . PRO A 1 86 ? 9.270 -16.211 -1.690 1.00 93.44 86 PRO A C 1
ATOM 658 O O . PRO A 1 86 ? 8.940 -15.973 -0.522 1.00 93.44 86 PRO A O 1
ATOM 661 N N . PRO A 1 87 ? 9.318 -17.479 -2.139 1.00 90.00 87 PRO A N 1
ATOM 662 C CA . PRO A 1 87 ? 9.037 -18.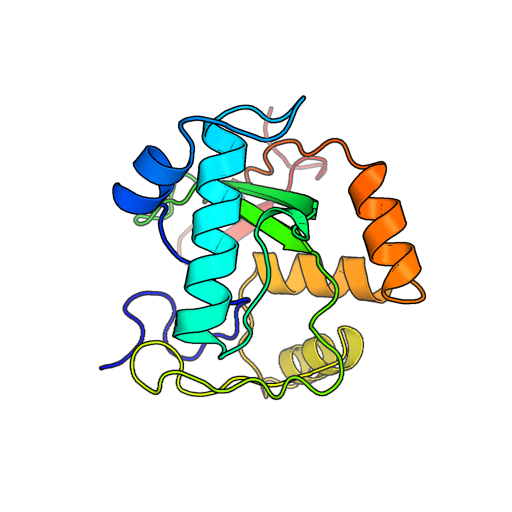605 -1.261 1.00 90.00 87 PRO A CA 1
ATOM 663 C C . PRO A 1 87 ? 9.947 -18.590 -0.032 1.00 90.00 87 PRO A C 1
ATOM 665 O O . PRO A 1 87 ? 11.154 -18.401 -0.152 1.00 90.00 87 PRO A O 1
ATOM 668 N N . HIS A 1 88 ? 9.365 -18.858 1.138 1.00 89.69 88 HIS A N 1
ATOM 669 C CA . HIS A 1 88 ? 10.072 -18.906 2.424 1.00 89.69 88 HIS A CA 1
ATOM 670 C C . HIS A 1 88 ? 10.640 -17.566 2.924 1.00 89.69 88 HIS A C 1
ATOM 672 O O . HIS A 1 88 ? 11.396 -17.570 3.896 1.00 89.69 88 HIS A O 1
ATOM 678 N N . SER A 1 89 ? 10.251 -16.430 2.336 1.00 92.62 89 SER A N 1
ATOM 679 C CA . SER A 1 89 ? 10.547 -15.113 2.907 1.00 92.62 89 SER A CA 1
ATOM 680 C C . SER A 1 89 ? 9.978 -14.986 4.321 1.00 92.62 89 SER A C 1
ATOM 682 O O . SER A 1 89 ? 8.794 -15.248 4.556 1.00 92.62 89 SER A O 1
ATOM 684 N N . THR A 1 90 ? 10.826 -14.568 5.257 1.00 93.31 90 THR A N 1
ATOM 685 C CA . THR A 1 90 ? 10.435 -14.241 6.632 1.00 93.31 90 THR A CA 1
ATOM 686 C C . THR A 1 90 ? 10.441 -12.721 6.759 1.00 93.31 90 THR A C 1
ATOM 688 O O . THR A 1 90 ? 11.471 -12.134 6.451 1.00 93.31 90 THR A O 1
ATOM 691 N N . PRO A 1 91 ? 9.326 -12.076 7.148 1.00 93.75 91 PRO A N 1
ATOM 692 C CA . PRO A 1 91 ? 9.300 -10.636 7.339 1.00 93.75 91 PRO A CA 1
ATOM 693 C C . PRO A 1 91 ? 10.197 -10.271 8.518 1.00 93.75 91 PRO A C 1
ATOM 695 O O . PRO A 1 91 ? 10.074 -10.866 9.592 1.00 93.75 91 PRO A O 1
ATOM 698 N N . GLU A 1 92 ? 11.069 -9.296 8.317 1.00 93.38 92 GLU A N 1
ATOM 699 C CA . GLU A 1 92 ? 11.997 -8.798 9.326 1.00 93.38 92 GLU A CA 1
ATOM 700 C C . GLU A 1 92 ? 11.845 -7.286 9.397 1.00 93.38 92 GLU A C 1
ATOM 702 O O . GLU A 1 92 ? 12.048 -6.595 8.407 1.00 93.38 92 GLU A O 1
ATOM 707 N N . ALA A 1 93 ? 11.437 -6.794 10.564 1.00 91.00 93 ALA A N 1
ATOM 708 C CA . ALA A 1 93 ? 11.308 -5.365 10.787 1.00 91.00 93 ALA A CA 1
ATOM 709 C C . ALA A 1 93 ? 12.700 -4.733 10.928 1.00 91.00 93 ALA A C 1
ATOM 711 O O . ALA A 1 93 ? 13.581 -5.316 11.569 1.00 91.00 93 ALA A O 1
ATOM 712 N N . ASP A 1 94 ? 12.881 -3.536 10.384 1.00 88.06 94 ASP A N 1
ATOM 713 C CA . ASP A 1 94 ? 14.148 -2.797 10.432 1.00 88.06 94 ASP A CA 1
ATOM 714 C C . ASP A 1 94 ? 14.583 -2.388 11.858 1.00 88.06 94 ASP A C 1
ATOM 716 O O . ASP A 1 94 ? 15.760 -2.112 12.114 1.00 88.06 94 ASP A O 1
ATOM 720 N N . GLY A 1 95 ? 13.640 -2.359 12.808 1.00 84.38 95 GLY A N 1
ATOM 721 C CA . GLY A 1 95 ? 13.852 -1.910 14.183 1.00 84.38 95 GLY A CA 1
ATOM 722 C C . GLY A 1 95 ? 14.079 -0.399 14.314 1.00 84.38 95 GLY A C 1
ATOM 723 O O . GLY A 1 95 ? 14.529 0.064 15.371 1.00 84.38 95 GLY A O 1
ATOM 724 N N . VAL A 1 96 ? 13.811 0.373 13.257 1.00 82.81 96 VAL A N 1
ATOM 725 C CA . VAL A 1 96 ? 13.937 1.836 13.234 1.00 82.81 96 VAL A CA 1
ATOM 726 C C . VAL A 1 96 ? 12.589 2.480 12.951 1.00 82.81 96 VAL A C 1
ATOM 728 O O . VAL A 1 96 ? 12.192 3.365 13.713 1.00 82.81 96 VAL A O 1
ATOM 731 N N . GLU A 1 97 ? 11.903 2.047 11.899 1.00 78.06 97 GLU A N 1
ATOM 732 C CA . GLU A 1 97 ? 10.565 2.508 11.538 1.00 78.06 97 GLU A CA 1
ATOM 733 C C . GLU A 1 97 ? 9.496 1.495 11.944 1.00 78.06 97 GLU A C 1
ATOM 735 O O . GLU A 1 97 ? 8.485 1.871 12.540 1.00 78.06 97 GLU A O 1
ATOM 740 N N . MET A 1 98 ? 9.751 0.205 11.726 1.00 83.00 98 MET A N 1
ATOM 741 C CA . MET A 1 98 ? 8.867 -0.882 12.121 1.00 83.00 98 MET A CA 1
ATOM 742 C C . MET A 1 98 ? 9.428 -1.628 13.335 1.00 83.00 98 MET A C 1
ATOM 744 O O . MET A 1 98 ? 10.549 -2.132 13.337 1.00 83.00 98 MET A O 1
ATOM 748 N N . ASP A 1 99 ? 8.602 -1.779 14.371 1.00 86.62 99 ASP A N 1
ATOM 749 C CA . ASP A 1 99 ? 8.950 -2.606 15.535 1.00 86.62 99 ASP A CA 1
ATOM 750 C C . ASP A 1 99 ? 8.648 -4.097 15.301 1.00 86.62 99 ASP A C 1
ATOM 752 O O . ASP A 1 99 ? 9.211 -4.970 15.966 1.00 86.62 99 ASP A O 1
ATOM 756 N N . GLN A 1 100 ? 7.704 -4.408 14.403 1.00 90.81 100 GLN A N 1
ATOM 757 C CA . GLN A 1 100 ? 7.240 -5.768 14.130 1.00 90.81 100 GLN A CA 1
ATOM 758 C C . GLN A 1 100 ? 6.818 -5.932 12.668 1.00 90.81 100 GLN A C 1
ATOM 760 O O . GLN A 1 100 ? 6.132 -5.081 12.112 1.00 90.81 100 GLN A O 1
ATOM 765 N N . ALA A 1 101 ? 7.141 -7.089 12.093 1.00 93.31 101 ALA A N 1
ATOM 766 C CA . ALA A 1 101 ? 6.679 -7.527 10.782 1.00 93.31 101 ALA A CA 1
ATOM 767 C C . ALA A 1 101 ? 6.226 -8.990 10.881 1.00 93.31 101 ALA A C 1
ATOM 769 O O . ALA A 1 101 ? 6.841 -9.792 11.589 1.00 93.31 101 ALA A O 1
ATOM 770 N N . ARG A 1 102 ? 5.120 -9.358 10.222 1.00 94.31 102 ARG A N 1
ATOM 771 C CA . ARG A 1 102 ? 4.621 -10.742 10.252 1.00 94.31 102 ARG A CA 1
ATOM 772 C C . ARG A 1 102 ? 3.751 -11.098 9.059 1.00 94.31 102 ARG A C 1
ATOM 774 O O . ARG A 1 102 ? 3.017 -10.265 8.536 1.00 94.31 102 ARG A O 1
ATOM 781 N N . TRP A 1 103 ? 3.739 -12.384 8.727 1.00 96.06 103 TRP A N 1
ATOM 782 C CA . TRP A 1 103 ? 2.706 -12.967 7.879 1.00 96.06 103 TRP A CA 1
ATOM 783 C C . TRP A 1 103 ? 1.430 -13.204 8.688 1.00 96.06 103 TRP A C 1
ATOM 785 O O . TRP A 1 103 ? 1.459 -13.855 9.733 1.00 96.06 103 TRP A O 1
ATOM 795 N N . ILE A 1 104 ? 0.298 -12.708 8.192 1.00 96.62 104 ILE A N 1
ATOM 796 C CA . ILE A 1 104 ? -1.027 -12.954 8.764 1.00 96.62 104 ILE A CA 1
ATOM 797 C C . ILE A 1 104 ? -2.075 -13.016 7.650 1.00 96.62 104 ILE A C 1
ATOM 799 O O . ILE A 1 104 ? -2.008 -12.268 6.678 1.00 96.62 104 ILE A O 1
ATOM 803 N N . GLY A 1 105 ? -3.040 -13.931 7.772 1.00 96.94 105 GLY A N 1
ATOM 804 C CA . GLY A 1 105 ? -4.162 -14.009 6.836 1.00 96.94 105 GLY A CA 1
ATOM 805 C C . GLY A 1 105 ? -5.143 -12.841 7.031 1.00 96.94 105 GLY A C 1
ATOM 806 O O . GLY A 1 105 ? -5.359 -12.441 8.178 1.00 96.94 105 GLY A O 1
ATOM 807 N N . PRO A 1 106 ? -5.806 -12.336 5.969 1.00 97.94 106 PRO A N 1
ATOM 808 C CA . PRO A 1 106 ? -6.685 -11.169 6.075 1.00 97.94 106 PRO A CA 1
ATOM 809 C C . PRO A 1 106 ? -7.785 -11.294 7.136 1.00 97.94 106 PRO A C 1
ATOM 811 O O . PRO A 1 106 ? -8.000 -10.374 7.918 1.00 97.94 106 PRO A O 1
ATOM 814 N N . GLY A 1 107 ? -8.438 -12.460 7.220 1.00 98.00 107 GLY A N 1
ATOM 815 C CA . GLY A 1 107 ? -9.470 -12.722 8.229 1.00 98.00 107 GLY A CA 1
ATOM 816 C C . GLY A 1 107 ? -8.944 -12.640 9.664 1.00 98.00 107 GLY A C 1
ATOM 817 O O . GLY A 1 107 ? -9.534 -11.951 10.486 1.00 98.00 107 GLY A O 1
ATOM 818 N N . ALA A 1 108 ? -7.794 -13.260 9.940 1.00 98.38 108 ALA A N 1
ATOM 819 C CA . ALA A 1 108 ? -7.188 -13.249 11.270 1.00 98.38 108 ALA A CA 1
ATOM 820 C C . ALA A 1 108 ? -6.729 -11.842 11.693 1.00 98.38 108 ALA A C 1
ATOM 822 O O . ALA A 1 108 ? -6.847 -11.484 12.861 1.00 98.38 108 ALA A O 1
ATOM 823 N N . ALA A 1 109 ? -6.230 -11.028 10.755 1.00 98.19 109 ALA A N 1
ATOM 824 C CA . ALA A 1 109 ? -5.869 -9.639 11.038 1.00 98.19 109 ALA A CA 1
ATOM 825 C C . ALA A 1 109 ? -7.100 -8.797 11.412 1.00 98.19 109 ALA A C 1
ATOM 827 O O . ALA A 1 109 ? -7.063 -8.055 12.390 1.00 98.19 109 ALA A O 1
ATOM 828 N N . LEU A 1 110 ? -8.208 -8.959 10.681 1.00 98.44 110 LEU A N 1
ATOM 829 C CA . LEU A 1 110 ? -9.474 -8.282 10.982 1.00 98.44 110 LEU A CA 1
ATOM 830 C C . LEU A 1 110 ? -10.071 -8.730 12.323 1.00 98.44 110 LEU A C 1
ATOM 832 O O . LEU A 1 110 ? -10.582 -7.904 13.073 1.00 98.44 110 LEU A O 1
ATOM 836 N N . GLU A 1 111 ? -9.999 -10.023 12.641 1.00 98.44 111 GLU A N 1
ATOM 837 C CA . GLU A 1 111 ? -10.448 -10.563 13.931 1.00 98.44 111 GLU A CA 1
ATOM 838 C C . GLU A 1 111 ? -9.630 -9.993 15.097 1.00 98.44 111 GLU A C 1
ATOM 840 O O . GLU A 1 111 ? -10.208 -9.533 16.082 1.00 98.44 111 GLU A O 1
ATOM 845 N N . ALA A 1 112 ? -8.301 -9.944 14.963 1.00 97.88 112 ALA A N 1
ATOM 846 C CA . ALA A 1 112 ? -7.421 -9.338 15.959 1.00 97.88 112 ALA A CA 1
ATOM 847 C C . ALA A 1 112 ? -7.691 -7.832 16.128 1.00 97.88 112 ALA A C 1
ATOM 849 O O . ALA A 1 112 ? -7.687 -7.325 17.251 1.00 97.88 112 ALA A O 1
ATOM 850 N N . ALA A 1 113 ? -7.990 -7.118 15.037 1.00 97.38 113 ALA A N 1
ATOM 851 C CA . ALA A 1 113 ? -8.393 -5.717 15.105 1.00 97.38 113 ALA A CA 1
ATOM 852 C C . ALA A 1 113 ? -9.726 -5.527 15.840 1.00 97.38 113 ALA A C 1
ATOM 854 O O . ALA A 1 113 ? -9.827 -4.688 16.733 1.00 97.38 113 ALA A O 1
ATOM 855 N N . ALA A 1 114 ? -10.731 -6.355 15.540 1.00 97.06 114 ALA A N 1
ATOM 856 C CA . ALA A 1 114 ? -12.024 -6.319 16.222 1.00 97.06 114 ALA A CA 1
ATOM 857 C C . ALA A 1 114 ? -11.920 -6.659 17.722 1.00 97.06 114 ALA A C 1
ATOM 859 O O . ALA A 1 114 ? -12.710 -6.159 18.523 1.00 97.06 114 ALA A O 1
ATOM 860 N N . ALA A 1 115 ? -10.942 -7.483 18.107 1.00 97.56 115 ALA A N 1
ATOM 861 C CA . ALA A 1 115 ? -10.637 -7.812 19.497 1.00 97.56 115 ALA A CA 1
ATOM 862 C C . ALA A 1 115 ? -9.806 -6.735 20.228 1.00 97.56 115 ALA A C 1
ATOM 864 O O . ALA A 1 115 ? -9.6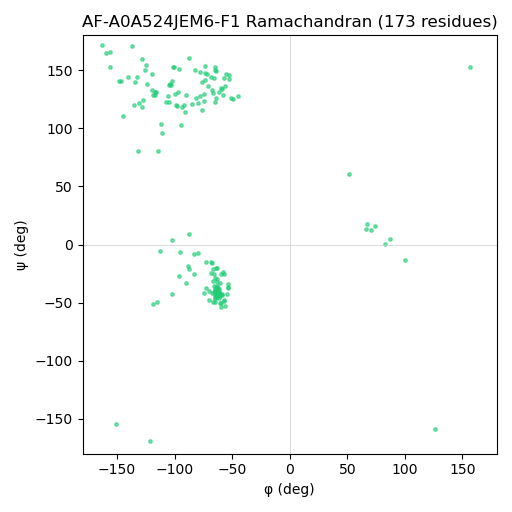12 -6.838 21.439 1.00 97.56 115 ALA A O 1
ATOM 865 N N . GLY A 1 116 ? -9.321 -5.703 19.525 1.00 96.19 116 GLY A N 1
ATOM 866 C CA . GLY A 1 116 ? -8.432 -4.679 20.084 1.00 96.19 116 GLY A CA 1
ATOM 867 C C . GLY A 1 116 ? -6.991 -5.154 20.309 1.00 96.19 116 GLY A C 1
ATOM 868 O O . GLY A 1 116 ? -6.242 -4.515 21.043 1.00 96.19 116 GLY A O 1
ATOM 869 N N . GLU A 1 117 ? -6.596 -6.275 19.700 1.00 96.19 117 GLU A N 1
ATOM 870 C CA . GLU A 1 117 ? -5.247 -6.852 19.796 1.00 96.19 117 GLU A CA 1
ATOM 871 C C . GLU A 1 117 ? -4.285 -6.275 18.746 1.00 96.19 117 GLU A C 1
ATOM 873 O O . GLU A 1 117 ? -3.066 -6.351 18.904 1.00 96.19 117 GLU A O 1
ATOM 878 N N . MET A 1 118 ? -4.826 -5.703 17.667 1.00 95.75 118 MET A N 1
ATOM 879 C CA . MET A 1 118 ? -4.077 -5.008 16.622 1.00 95.75 118 MET A CA 1
ATOM 880 C C . MET A 1 118 ? -4.772 -3.705 16.254 1.00 95.75 118 MET A C 1
ATOM 882 O O . MET A 1 118 ? -5.892 -3.717 15.752 1.00 95.75 118 MET A O 1
ATOM 886 N N . GLU A 1 119 ? -4.091 -2.581 16.413 1.00 96.19 119 GLU A N 1
ATOM 887 C CA . GLU A 1 119 ? -4.543 -1.344 15.787 1.00 96.19 119 GLU A CA 1
ATOM 888 C C . GLU A 1 119 ? -4.114 -1.364 14.316 1.00 96.19 119 GLU A C 1
ATOM 890 O O . GLU A 1 119 ? -2.935 -1.542 14.032 1.00 96.19 119 GLU A O 1
ATOM 895 N N . ILE A 1 120 ? -5.053 -1.259 13.374 1.00 95.69 120 ILE A N 1
ATOM 896 C CA . ILE A 1 120 ? -4.786 -1.355 11.928 1.00 95.69 120 ILE A CA 1
ATOM 897 C C . ILE A 1 120 ? -5.300 -0.089 11.247 1.00 95.69 120 ILE A C 1
ATOM 899 O O . ILE A 1 120 ? -6.394 0.384 11.558 1.00 95.69 120 ILE A O 1
ATOM 903 N N . SER A 1 121 ? -4.529 0.458 10.304 1.00 93.44 121 SER A N 1
ATOM 904 C CA . SER A 1 121 ? -4.938 1.677 9.601 1.00 93.44 121 SER A CA 1
ATOM 905 C C . SER A 1 121 ? -6.195 1.462 8.746 1.00 93.44 121 SER A C 1
ATOM 907 O O . SER A 1 121 ? -6.434 0.376 8.216 1.00 93.44 121 SER A O 1
ATOM 909 N N . PHE A 1 122 ? -6.992 2.518 8.568 1.00 91.94 122 PHE A N 1
ATOM 910 C CA . PHE A 1 122 ? -8.260 2.450 7.836 1.00 91.94 122 PHE A CA 1
ATOM 911 C C . PHE A 1 122 ? -8.127 1.931 6.386 1.00 91.94 122 PHE A C 1
ATOM 913 O O . PHE A 1 122 ? -8.863 1.005 6.039 1.00 91.94 122 PHE A O 1
ATOM 920 N N . PRO A 1 123 ? -7.186 2.419 5.545 1.00 93.25 123 PRO A N 1
ATOM 921 C CA . PRO A 1 123 ? -6.972 1.833 4.220 1.00 93.25 123 PRO A CA 1
ATOM 922 C C . PRO A 1 123 ? -6.612 0.344 4.296 1.00 93.25 123 PRO A C 1
ATOM 924 O O . PRO A 1 123 ? -7.190 -0.461 3.570 1.00 93.25 123 PRO A O 1
ATOM 927 N N . THR A 1 124 ? -5.732 -0.040 5.230 1.00 96.06 124 THR A N 1
ATOM 928 C CA . THR A 1 124 ? -5.336 -1.441 5.426 1.00 96.06 124 THR A CA 1
ATOM 929 C C . THR A 1 124 ? -6.528 -2.320 5.815 1.00 96.06 124 THR A C 1
ATOM 931 O O . THR A 1 124 ? -6.651 -3.415 5.274 1.00 96.06 124 THR A O 1
ATOM 934 N N . ILE A 1 125 ? -7.444 -1.858 6.677 1.00 96.88 125 ILE A N 1
ATOM 935 C CA . ILE A 1 125 ? -8.686 -2.588 7.000 1.00 96.88 125 ILE A CA 1
ATOM 936 C C . ILE A 1 125 ? -9.491 -2.869 5.725 1.00 96.88 125 ILE A C 1
ATOM 938 O O . ILE A 1 125 ? -9.847 -4.022 5.481 1.00 96.88 125 ILE A O 1
ATOM 942 N N . HIS A 1 126 ? -9.706 -1.862 4.874 1.00 96.44 126 HIS A N 1
ATOM 943 C CA . HIS A 1 126 ? -10.442 -2.036 3.617 1.00 96.44 126 HIS A CA 1
ATOM 944 C C . HIS A 1 126 ? -9.771 -3.030 2.664 1.00 96.44 126 HIS A C 1
ATOM 946 O O . HIS A 1 126 ? -10.448 -3.874 2.071 1.00 96.44 126 HIS A O 1
ATOM 952 N N . HIS A 1 127 ? -8.441 -2.990 2.544 1.00 97.75 127 HIS A N 1
ATOM 953 C CA . HIS A 1 127 ? -7.714 -3.988 1.756 1.00 97.75 127 HIS A CA 1
ATOM 954 C C . HIS A 1 127 ? -7.867 -5.392 2.333 1.00 97.75 127 HIS A C 1
ATOM 956 O O . HIS A 1 127 ? -8.074 -6.335 1.577 1.00 97.75 127 HIS A O 1
ATOM 962 N N . LEU A 1 128 ? -7.792 -5.558 3.655 1.00 98.38 128 LEU A N 1
ATOM 963 C CA . LEU A 1 128 ? -7.964 -6.864 4.292 1.00 98.38 128 LEU A CA 1
ATOM 964 C C . LEU A 1 128 ? -9.390 -7.402 4.094 1.00 98.38 128 LEU A C 1
ATOM 966 O O . LEU A 1 128 ? -9.554 -8.593 3.825 1.00 98.38 128 LEU A O 1
ATOM 970 N N . GLU A 1 129 ? -10.416 -6.552 4.181 1.00 98.06 129 GLU A N 1
ATOM 971 C CA . GLU A 1 129 ? -11.811 -6.931 3.917 1.00 98.06 129 GLU A CA 1
ATOM 972 C C . GLU A 1 129 ? -12.009 -7.425 2.485 1.00 98.06 129 GLU A C 1
ATOM 974 O O . GLU A 1 129 ? -12.650 -8.460 2.274 1.00 98.06 129 GLU A O 1
ATOM 979 N N . GLU A 1 130 ? -11.423 -6.717 1.520 1.00 97.25 130 GLU A N 1
ATO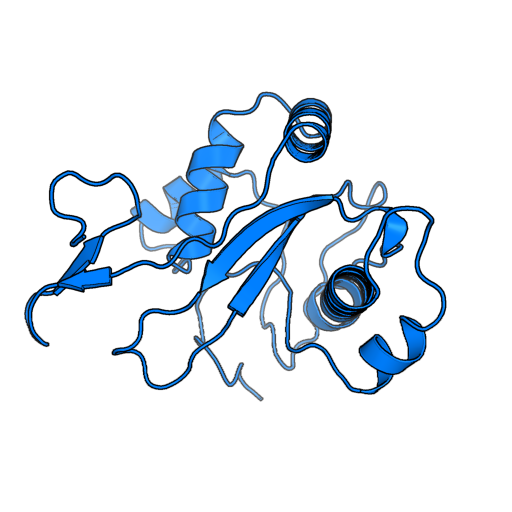M 980 C CA . GLU A 1 130 ? -11.457 -7.061 0.102 1.00 97.25 130 GLU A CA 1
ATOM 981 C C . GLU A 1 130 ? -10.685 -8.357 -0.185 1.00 97.25 130 GLU A C 1
ATOM 983 O O . GLU A 1 130 ? -11.221 -9.282 -0.797 1.00 97.25 130 GLU A O 1
ATOM 988 N N . LEU A 1 131 ? -9.451 -8.470 0.316 1.00 98.00 131 LEU A N 1
ATOM 989 C CA . LEU A 1 131 ? -8.602 -9.649 0.137 1.00 98.00 131 LEU A CA 1
ATOM 990 C C . LEU A 1 131 ? -9.201 -10.898 0.793 1.00 98.00 131 LEU A C 1
ATOM 992 O O . LEU A 1 131 ? -9.057 -11.990 0.249 1.00 98.00 131 LEU A O 1
ATOM 996 N N . ARG A 1 132 ? -9.930 -10.761 1.911 1.00 97.69 132 ARG A N 1
ATOM 997 C CA . ARG A 1 132 ? -10.648 -11.877 2.556 1.00 97.69 132 ARG A CA 1
ATOM 998 C C . ARG A 1 132 ? -11.684 -12.527 1.631 1.00 97.69 132 ARG A C 1
ATOM 1000 O O . ARG A 1 132 ? -12.028 -13.686 1.841 1.00 97.69 132 ARG A O 1
ATOM 1007 N N . GLN A 1 133 ? -12.210 -11.801 0.642 1.00 97.50 133 GLN A N 1
ATOM 1008 C CA . GLN A 1 133 ? -13.206 -12.328 -0.302 1.00 97.50 133 GLN A CA 1
ATOM 1009 C C . GLN A 1 133 ? -12.586 -13.109 -1.470 1.00 97.50 133 GLN A C 1
ATOM 1011 O O . GLN A 1 133 ? -13.316 -13.705 -2.261 1.00 97.50 133 GLN A O 1
ATOM 1016 N N . ILE A 1 134 ? -11.258 -13.101 -1.608 1.00 97.44 134 ILE A N 1
ATOM 1017 C CA . ILE A 1 134 ? -10.546 -13.716 -2.729 1.00 97.44 134 ILE A CA 1
ATOM 1018 C C . ILE A 1 134 ? -9.923 -15.036 -2.268 1.00 97.44 134 ILE A C 1
ATOM 1020 O O . ILE A 1 134 ? -9.389 -15.133 -1.167 1.00 97.44 134 ILE A O 1
ATOM 1024 N N . SER A 1 135 ? -10.015 -16.073 -3.106 1.00 95.19 135 SER A N 1
ATOM 1025 C CA . SER A 1 135 ? -9.702 -17.454 -2.712 1.00 95.19 135 SER A CA 1
ATOM 1026 C C . SER A 1 135 ? -8.244 -17.679 -2.323 1.00 95.19 135 SER A C 1
ATOM 1028 O O . SER A 1 135 ? -7.961 -18.415 -1.380 1.00 95.19 135 SER A O 1
ATOM 1030 N N . ASP A 1 136 ? -7.321 -17.094 -3.081 1.00 96.44 136 ASP A N 1
ATOM 1031 C CA . ASP A 1 136 ? -5.890 -17.348 -2.976 1.00 96.44 136 ASP A CA 1
ATOM 1032 C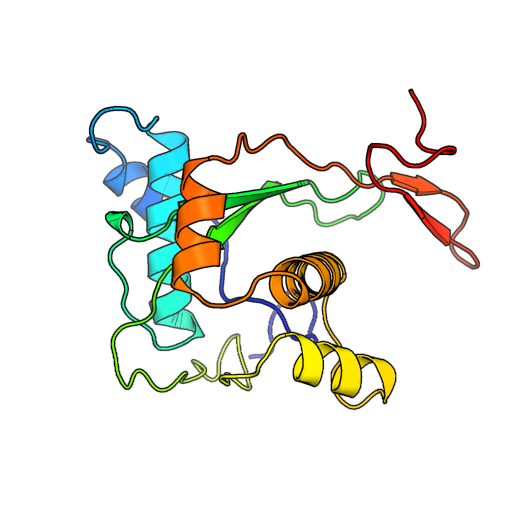 C . ASP A 1 136 ? -5.078 -16.247 -3.675 1.00 96.44 136 ASP A C 1
ATOM 1034 O O . ASP A 1 136 ? -5.609 -15.381 -4.375 1.00 96.44 136 ASP A O 1
ATOM 1038 N N . ALA A 1 137 ? -3.758 -16.292 -3.495 1.00 96.00 137 ALA A N 1
ATOM 1039 C CA . ALA A 1 137 ? -2.852 -15.286 -4.033 1.00 96.00 137 ALA A CA 1
ATOM 1040 C C . ALA A 1 137 ? -2.811 -15.252 -5.575 1.00 96.00 137 ALA A C 1
ATOM 1042 O O . ALA A 1 137 ? -2.592 -14.189 -6.154 1.00 96.00 137 ALA A O 1
ATOM 1043 N N . ALA A 1 138 ? -3.059 -16.374 -6.262 1.00 96.25 138 ALA A N 1
ATOM 1044 C CA . ALA A 1 138 ? -3.113 -16.383 -7.723 1.00 96.25 138 ALA A CA 1
ATOM 1045 C C . ALA A 1 138 ? -4.367 -15.652 -8.225 1.00 96.25 138 ALA A C 1
ATOM 1047 O O . ALA A 1 138 ? -4.286 -14.865 -9.171 1.00 96.25 138 ALA A O 1
ATOM 1048 N N . ALA A 1 139 ? -5.505 -15.842 -7.554 1.00 97.88 139 ALA A N 1
ATOM 1049 C CA . ALA A 1 139 ? -6.727 -15.092 -7.819 1.00 97.88 139 ALA A CA 1
ATOM 1050 C C . ALA A 1 139 ? -6.564 -13.592 -7.512 1.00 97.88 139 ALA A C 1
ATOM 1052 O O . ALA A 1 139 ? -7.057 -12.764 -8.279 1.00 97.88 139 ALA A O 1
ATOM 1053 N N . VAL A 1 140 ? -5.816 -13.224 -6.462 1.00 98.12 140 VAL A N 1
ATOM 1054 C CA . VAL A 1 140 ? -5.457 -11.819 -6.179 1.00 98.12 140 VAL A CA 1
ATOM 1055 C C . VAL A 1 140 ? -4.664 -11.220 -7.342 1.00 98.12 140 VAL A C 1
ATOM 1057 O O . VAL A 1 140 ? -5.041 -10.170 -7.861 1.00 98.12 140 VAL A O 1
ATOM 1060 N N . LEU A 1 141 ? -3.612 -11.892 -7.818 1.00 98.00 141 LEU A N 1
ATOM 1061 C CA . LEU A 1 141 ? -2.823 -11.402 -8.954 1.00 98.00 141 LEU A CA 1
ATOM 1062 C C . LEU A 1 141 ? -3.645 -11.289 -10.245 1.00 98.00 141 LEU A C 1
ATOM 1064 O O . LEU A 1 141 ? -3.498 -10.314 -10.985 1.00 98.00 141 LEU A O 1
ATOM 1068 N N . ALA A 1 142 ? -4.525 -12.257 -10.512 1.00 97.50 142 ALA A N 1
ATOM 1069 C CA . ALA A 1 142 ? -5.425 -12.208 -11.660 1.00 97.50 142 ALA A CA 1
ATOM 1070 C C . ALA A 1 142 ? -6.394 -11.017 -11.566 1.00 97.50 142 ALA A C 1
ATOM 1072 O O . ALA A 1 142 ? -6.598 -10.307 -12.551 1.00 97.50 142 ALA A O 1
ATOM 1073 N N . ALA A 1 143 ? -6.942 -10.756 -10.376 1.00 97.75 143 ALA A N 1
ATOM 1074 C CA . ALA A 1 143 ? -7.805 -9.607 -10.132 1.00 97.75 143 ALA A CA 1
ATOM 1075 C C . ALA A 1 143 ? -7.049 -8.276 -10.282 1.00 97.75 143 ALA A C 1
ATOM 1077 O O . ALA A 1 143 ? -7.593 -7.326 -10.837 1.00 97.75 143 ALA A O 1
ATOM 1078 N N . ALA A 1 144 ? -5.790 -8.203 -9.839 1.00 97.50 144 ALA A N 1
ATOM 1079 C CA . ALA A 1 144 ? -4.947 -7.022 -10.020 1.00 97.50 144 ALA A CA 1
ATOM 1080 C C . ALA A 1 144 ? -4.677 -6.729 -11.506 1.00 97.50 144 ALA A C 1
ATOM 1082 O O . ALA A 1 144 ? -4.750 -5.583 -11.934 1.00 97.50 144 ALA A O 1
ATOM 1083 N N . ALA A 1 145 ? -4.437 -7.762 -12.319 1.00 94.31 145 ALA A N 1
ATOM 1084 C CA . ALA A 1 145 ? -4.212 -7.604 -13.758 1.00 94.31 145 ALA A CA 1
ATOM 1085 C C . ALA A 1 145 ? -5.445 -7.089 -14.526 1.00 94.31 145 ALA A C 1
ATOM 1087 O O . ALA A 1 145 ? -5.294 -6.488 -15.587 1.00 94.31 145 ALA A O 1
ATOM 1088 N N . ALA A 1 146 ? -6.653 -7.330 -14.008 1.00 94.50 146 ALA A N 1
ATOM 1089 C CA . ALA A 1 146 ? -7.909 -6.880 -14.606 1.00 94.50 146 ALA A CA 1
ATOM 1090 C C . ALA A 1 146 ? -8.427 -5.547 -14.030 1.00 94.50 146 ALA A C 1
ATOM 1092 O O . ALA A 1 146 ? -9.431 -5.025 -14.519 1.00 94.50 146 ALA A O 1
ATOM 1093 N N . ARG A 1 147 ? -7.786 -5.005 -12.985 1.00 94.19 147 ARG A N 1
ATOM 1094 C CA . ARG A 1 147 ? -8.232 -3.781 -12.313 1.00 94.19 147 ARG A CA 1
ATOM 1095 C C . ARG A 1 147 ? -7.895 -2.533 -13.122 1.00 94.19 147 ARG A C 1
ATOM 1097 O O . ARG A 1 147 ? -6.788 -2.376 -13.629 1.00 94.19 147 ARG A O 1
ATOM 1104 N N . ILE A 1 148 ? -8.840 -1.598 -13.134 1.00 93.06 148 ILE A N 1
ATOM 1105 C CA . ILE A 1 148 ? -8.580 -0.187 -13.421 1.00 93.06 148 ILE A CA 1
ATOM 1106 C C . ILE A 1 148 ? -8.474 0.503 -12.063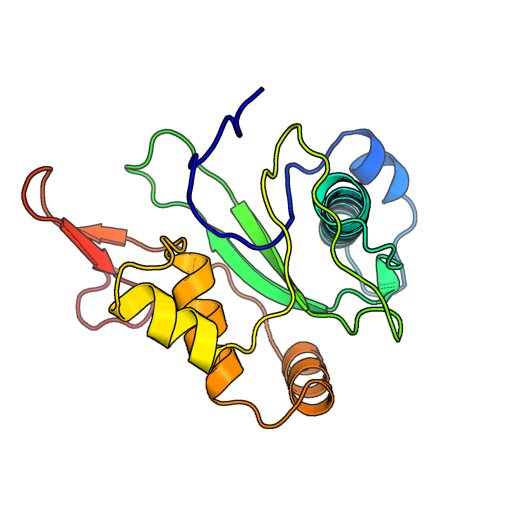 1.00 93.06 148 ILE A C 1
ATOM 1108 O O . ILE A 1 148 ? -9.410 0.443 -11.268 1.00 93.06 148 ILE A O 1
ATOM 1112 N N . VAL A 1 149 ? -7.320 1.101 -11.773 1.00 94.81 149 VAL A N 1
ATOM 1113 C CA . VAL A 1 149 ? -7.065 1.747 -10.482 1.00 94.81 149 VAL A CA 1
ATOM 1114 C C . VAL A 1 149 ? -7.385 3.233 -10.587 1.00 94.81 149 VAL A C 1
ATOM 1116 O O . VAL A 1 149 ? -6.603 4.011 -11.132 1.00 94.81 149 VAL A O 1
ATOM 1119 N N . GLU A 1 150 ? -8.539 3.618 -10.050 1.00 93.88 150 GLU A N 1
ATOM 1120 C CA . GLU A 1 150 ? -8.939 5.018 -9.898 1.00 93.88 150 GLU A CA 1
ATOM 1121 C C . GLU A 1 150 ? -8.599 5.532 -8.487 1.00 93.88 150 GLU A C 1
ATOM 1123 O O . GLU A 1 150 ? -8.555 4.741 -7.538 1.00 93.88 150 GLU A O 1
ATOM 1128 N N . PRO A 1 151 ? -8.334 6.841 -8.317 1.00 95.25 151 PRO A N 1
ATOM 1129 C CA . PRO A 1 151 ? -8.097 7.409 -6.998 1.00 95.25 151 PRO A CA 1
ATOM 1130 C C . PRO A 1 151 ? -9.339 7.318 -6.103 1.00 95.25 151 PRO A C 1
ATOM 1132 O O . PRO A 1 151 ? -10.407 7.829 -6.434 1.00 95.25 151 PRO A O 1
ATOM 1135 N N . ILE A 1 152 ? -9.163 6.736 -4.924 1.00 94.88 152 ILE A N 1
ATOM 1136 C CA . ILE A 1 152 ? -10.122 6.729 -3.827 1.00 94.88 152 ILE A CA 1
ATOM 1137 C C . ILE A 1 152 ? -9.811 7.944 -2.959 1.00 94.88 152 ILE A C 1
ATOM 1139 O O . ILE A 1 152 ? -8.747 8.020 -2.344 1.00 94.88 152 ILE A O 1
ATOM 1143 N N . LEU A 1 153 ? -10.734 8.901 -2.911 1.00 93.81 153 LEU A N 1
ATOM 1144 C CA . LEU A 1 153 ? -10.636 10.083 -2.061 1.00 93.81 153 LEU A CA 1
ATOM 1145 C C . LEU A 1 153 ? -11.698 9.992 -0.963 1.00 93.81 153 LEU A C 1
ATOM 1147 O O . LEU A 1 153 ? -12.842 10.355 -1.210 1.00 93.81 153 LEU A O 1
ATOM 1151 N N . PRO A 1 154 ? -11.378 9.511 0.248 1.00 91.06 154 PRO A N 1
ATOM 1152 C CA . PRO A 1 154 ? -12.359 9.506 1.317 1.00 91.06 154 PRO A CA 1
ATOM 1153 C C . PRO A 1 154 ? -12.738 10.939 1.721 1.00 91.06 154 PRO A C 1
ATOM 1155 O O . PRO A 1 154 ? -11.952 11.887 1.596 1.00 91.06 154 PRO A O 1
ATOM 1158 N N . ARG A 1 155 ? -13.953 11.108 2.239 1.00 89.19 155 ARG A N 1
ATOM 1159 C CA . ARG A 1 155 ? -14.443 12.375 2.793 1.00 89.19 155 ARG A CA 1
ATOM 1160 C C . ARG A 1 155 ? -14.723 12.205 4.273 1.00 89.19 155 ARG A C 1
ATOM 1162 O O . ARG A 1 155 ? -15.387 11.259 4.669 1.00 89.19 155 ARG A O 1
ATOM 1169 N N . VAL A 1 156 ? -14.226 13.135 5.082 1.00 87.25 156 VAL A N 1
ATOM 1170 C CA . VAL A 1 156 ? -14.546 13.185 6.510 1.00 87.25 156 VAL A CA 1
ATOM 1171 C C . VAL A 1 156 ? -15.727 14.128 6.688 1.00 87.25 156 VAL A C 1
ATOM 1173 O O . VAL A 1 156 ? -15.628 15.306 6.344 1.00 87.25 156 VAL A O 1
ATOM 1176 N N . VAL A 1 157 ? -16.842 13.608 7.196 1.00 86.69 157 VAL A N 1
ATOM 1177 C CA . VAL A 1 157 ? -18.063 14.374 7.468 1.00 86.69 157 VAL A CA 1
ATOM 1178 C C . VAL A 1 157 ? -18.346 14.337 8.964 1.00 86.69 157 VAL A C 1
ATOM 1180 O O . VAL A 1 157 ? -18.322 13.271 9.570 1.00 86.69 157 VAL A O 1
ATOM 1183 N N . GLY A 1 158 ? -18.617 15.499 9.556 1.00 84.81 158 GLY A N 1
ATOM 1184 C CA . GLY A 1 158 ? -18.851 15.651 10.993 1.00 84.81 158 GLY A CA 1
ATOM 1185 C C . GLY A 1 158 ? -17.939 16.705 11.616 1.00 84.81 158 GLY A C 1
ATOM 1186 O O . GLY A 1 158 ? -17.439 17.593 10.922 1.00 84.81 158 GLY A O 1
ATOM 1187 N N . ASP A 1 159 ? -17.747 16.618 12.926 1.00 81.19 159 ASP A N 1
ATOM 1188 C CA . ASP A 1 159 ? -16.883 17.501 13.707 1.00 81.19 159 ASP A CA 1
ATOM 1189 C C . ASP A 1 159 ? -15.787 16.713 14.449 1.00 81.19 159 ASP A C 1
ATOM 1191 O O . ASP A 1 159 ? -15.527 15.547 14.161 1.00 81.19 159 ASP A O 1
ATOM 1195 N N . ARG A 1 160 ? -15.074 17.371 15.372 1.00 74.19 160 ARG A N 1
ATOM 1196 C CA . ARG A 1 160 ? -13.970 16.742 16.116 1.00 74.19 160 ARG A CA 1
ATOM 1197 C C . ARG A 1 160 ? -14.426 15.663 17.098 1.00 74.19 160 ARG A C 1
ATOM 1199 O O . ARG A 1 160 ? -13.615 14.803 17.425 1.00 74.19 160 ARG A O 1
ATOM 1206 N N . ASP A 1 161 ? -15.668 15.726 17.565 1.00 77.69 161 ASP A N 1
ATOM 1207 C CA . ASP A 1 161 ? -16.206 14.829 18.588 1.00 77.69 161 ASP A CA 1
ATOM 1208 C C . ASP A 1 161 ? -16.979 13.663 17.953 1.00 77.69 161 ASP A C 1
ATOM 1210 O O . ASP A 1 161 ? -17.055 12.573 18.523 1.00 77.69 161 ASP A O 1
ATOM 1214 N N . SER A 1 162 ? -17.530 13.870 16.753 1.00 83.12 162 SER A N 1
ATOM 1215 C CA . SER A 1 162 ? -18.182 12.836 15.956 1.00 83.12 162 SER A CA 1
ATOM 1216 C C . SER A 1 162 ? -17.930 13.068 14.472 1.00 83.12 162 SER A C 1
ATOM 1218 O O . SER A 1 162 ? -18.466 14.000 13.870 1.00 83.12 162 SER A O 1
ATOM 1220 N N . PHE A 1 163 ? -17.135 12.184 13.875 1.00 83.81 163 PHE A N 1
ATOM 1221 C CA . PHE A 1 163 ? -16.889 12.167 12.442 1.00 83.81 163 PHE A CA 1
ATOM 1222 C C . PHE A 1 163 ? -17.124 10.782 11.854 1.00 83.81 163 PHE A C 1
ATOM 1224 O O . PHE A 1 163 ? -17.074 9.759 12.537 1.00 83.81 163 PHE A O 1
ATOM 1231 N N . GLU A 1 164 ? -17.341 10.777 10.550 1.00 87.75 164 GLU A N 1
ATOM 1232 C CA . GLU A 1 164 ? -17.467 9.594 9.726 1.00 87.75 164 GLU A CA 1
ATOM 1233 C C . GLU A 1 164 ? -16.608 9.749 8.478 1.00 87.75 164 GLU A C 1
ATOM 1235 O O . GLU A 1 164 ? -16.488 10.844 7.921 1.00 87.75 164 GLU A O 1
ATOM 1240 N N . VAL A 1 165 ? -16.026 8.639 8.035 1.00 88.00 165 VAL A N 1
ATOM 1241 C CA . VAL A 1 165 ? -15.302 8.558 6.770 1.00 88.00 165 VAL A CA 1
ATOM 1242 C C . VAL A 1 165 ? -16.232 7.950 5.725 1.00 88.00 165 VAL A C 1
ATOM 1244 O O . VAL A 1 165 ? -16.692 6.827 5.893 1.00 88.00 165 VAL A O 1
ATOM 1247 N N . LEU A 1 166 ? -16.497 8.697 4.657 1.00 90.38 166 LEU A N 1
ATOM 1248 C CA . LEU A 1 166 ? -17.284 8.267 3.505 1.00 90.38 166 LEU A CA 1
ATOM 1249 C C . LEU A 1 166 ? -16.356 7.926 2.342 1.00 90.38 166 LEU A C 1
ATOM 1251 O O . LEU A 1 166 ? -15.425 8.683 2.046 1.00 90.38 166 LEU A O 1
ATOM 1255 N N . LEU A 1 167 ? -16.636 6.826 1.657 1.00 91.38 167 LEU A N 1
ATOM 1256 C CA . LEU A 1 167 ? -15.934 6.398 0.453 1.00 91.38 167 LEU A CA 1
ATOM 1257 C C . LEU A 1 167 ? -16.729 6.752 -0.812 1.00 91.38 167 LEU A C 1
ATOM 1259 O O . LEU A 1 167 ? -17.960 6.838 -0.765 1.00 91.38 167 LEU A O 1
ATOM 1263 N N . PRO A 1 168 ? -16.053 6.945 -1.962 1.00 89.25 168 PRO A N 1
ATOM 1264 C CA . PRO A 1 168 ? -16.735 7.103 -3.241 1.00 89.25 168 PRO A CA 1
ATOM 1265 C C . PRO A 1 168 ? -17.748 5.973 -3.475 1.00 89.25 168 PRO A C 1
ATOM 1267 O O . PRO A 1 168 ? -17.403 4.795 -3.398 1.00 89.25 168 PRO A O 1
ATOM 1270 N N . GLY A 1 169 ? -18.997 6.341 -3.763 1.00 86.81 169 GLY A N 1
ATOM 1271 C CA . GLY A 1 169 ? -20.111 5.401 -3.936 1.00 86.81 169 GLY A CA 1
ATOM 1272 C C . GLY A 1 169 ? -21.038 5.270 -2.723 1.00 86.81 169 GLY A C 1
ATOM 1273 O O . GLY A 1 169 ? -22.149 4.759 -2.879 1.00 86.81 169 GLY A O 1
ATOM 1274 N N . ASP A 1 170 ? -20.652 5.778 -1.548 1.00 88.31 170 ASP A N 1
ATOM 1275 C CA . ASP A 1 170 ? -21.564 5.865 -0.407 1.00 88.31 170 ASP A CA 1
ATOM 1276 C C . ASP A 1 170 ? -22.712 6.843 -0.690 1.00 88.31 170 ASP A C 1
ATOM 1278 O O . ASP A 1 170 ? -22.519 7.908 -1.271 1.00 88.31 170 ASP A O 1
ATOM 1282 N N . LEU A 1 171 ? -23.921 6.529 -0.207 1.00 86.81 171 LEU A N 1
ATOM 1283 C CA . LEU A 1 171 ? -25.128 7.341 -0.453 1.00 86.81 171 LEU A CA 1
ATOM 1284 C C . LEU A 1 171 ? -25.010 8.802 0.008 1.00 86.81 171 LEU A C 1
ATOM 1286 O O . LEU A 1 171 ? -25.742 9.659 -0.480 1.00 86.81 171 LEU A O 1
ATOM 1290 N N . ARG A 1 172 ? -24.149 9.073 0.993 1.00 86.69 172 ARG A N 1
ATOM 1291 C CA . ARG A 1 172 ? -23.905 10.420 1.531 1.00 86.69 172 ARG A CA 1
ATOM 1292 C C . ARG A 1 172 ? -22.615 11.048 1.014 1.00 86.69 172 ARG A C 1
ATOM 1294 O O . ARG A 1 172 ? -22.261 12.131 1.478 1.00 86.69 172 ARG A O 1
ATOM 1301 N N . TYR A 1 173 ? -21.909 10.377 0.107 1.00 84.94 173 TYR A N 1
ATOM 1302 C CA . TYR A 1 173 ? -20.700 10.918 -0.486 1.00 84.94 173 TYR A CA 1
ATOM 1303 C C . TYR A 1 173 ? -21.066 12.169 -1.307 1.00 84.94 173 TYR A C 1
ATOM 1305 O O . TYR A 1 173 ? -21.951 12.083 -2.159 1.00 84.94 173 TYR A O 1
ATOM 1313 N N . PRO A 1 174 ? -20.470 13.339 -1.016 1.00 75.19 174 PRO A N 1
ATOM 1314 C CA . PRO A 1 174 ? -20.816 14.582 -1.698 1.00 75.19 174 PRO A CA 1
ATOM 1315 C C . PRO A 1 174 ? -20.365 14.555 -3.164 1.00 75.19 174 PRO A C 1
ATOM 1317 O O . PRO A 1 174 ? -19.298 14.012 -3.463 1.00 75.19 174 PRO A O 1
ATOM 1320 N N . ASP A 1 175 ? -21.172 15.168 -4.036 1.00 70.38 175 ASP A N 1
ATOM 1321 C CA . ASP A 1 175 ? -20.845 15.398 -5.452 1.00 70.38 175 ASP A CA 1
ATOM 1322 C C . ASP A 1 175 ? -19.595 16.283 -5.633 1.00 70.38 175 ASP A C 1
ATOM 1324 O O . ASP A 1 175 ? -19.412 17.245 -4.843 1.00 70.38 175 ASP A O 1
#

Mean predicted aligned error: 4.57 Å

Solvent-accessible surface area (backbone atoms only — not comparable to full-atom values): 10340 Å² total; per-residue (Å²): 104,73,35,93,66,67,70,86,47,48,71,77,67,59,75,74,71,45,75,66,26,51,62,68,14,76,75,44,63,92,95,49,53,43,69,62,37,11,49,28,41,25,44,24,49,28,22,30,60,39,26,50,45,76,54,62,41,87,58,53,33,64,61,42,30,43,32,51,36,85,91,44,90,79,66,49,80,45,75,42,65,48,66,84,75,59,88,88,70,63,52,36,37,58,63,42,61,30,89,70,48,74,91,72,56,42,59,60,51,52,51,34,35,76,72,69,76,37,53,63,39,72,70,50,51,54,52,30,60,56,54,55,75,46,94,44,71,68,57,48,54,54,50,29,73,72,56,81,72,61,80,42,57,42,42,80,50,75,54,97,90,54,67,43,81,36,46,84,87,42,94,80,45,80,134

pLDDT: mean 92.12, std 9.66, range [34.38, 98.62]

Secondary structure (DSSP, 8-state):
---SSSTT-B--S-----HHHHHHTTSPPTT--HHHHHHHHHHHHHHHHHH-----GGG-EEEEEEE--TTSSS--EEEEEE-PPPTT------SSS-S------HHHHHHHHHTTS--B-HHHHHHHHHHTTSSSHHHHHHHHHH----EE--EEEE-SSSEEEEPTT-TT---

Sequence (175 aa):
MAASFMPGVWVFAGGVVDPEDIAGASDPPRGLEPDEWAHRIAGARELGEEGGIEIAPTELRAWSRWITPEPVPARFDTRFYVALAPPHSTPEADGVEMDQARWIGPGAALEAAAAGEMEISFPTIHHLEELRQISDAAAVLAAAAARIVEPILPRVVGDRDSFEVLLPGDLRYPD

Nearest PDB structures (foldseek):
  3qsj-assembly1_A  TM=8.585E-01  e=2.998E-05  Alicyclobacillus acidocaldarius subsp. acidocaldarius DSM 446
  5xtk-assembly1_A  TM=4.249E-01  e=1.584E+00  Yersinia pestis
  1a97-assembly1_C  TM=4.533E-01  e=2.746E+00  Escherichia coli
  4jit-assembly1_C  TM=4.451E-01  e=3.727E+00  Escherichia coli str. K-12 substr. MDS42
  1vdm-assembly1_F  TM=4.557E-01  e=4.211E+00  Pyrococcus horikoshii

Foldseek 3Di:
DEAPPDGQADDQFFDDQDPVLLVVLPDPDPPDDSVLSSLLSRSQVRCCQAWVFHDDSVQWFWDEWEWEAPVDPDIDGDTDTDGDTDPPDATDGNCPHDPDDGDDQLVVQLVCVVVVNHHYDPVSVVVSVVSNVADDSVSVVVVSVVDDYDYWYWYWDDDPVDIDTHTPPPPPPDD

Radius of gyration: 16.77 Å; Cα contacts (8 Å, |Δi|>4): 255; chains: 1; bounding box: 42×37×42 Å